Protein AF-A0A925CK38-F1 (afdb_monomer)

Radius of gyration: 19.85 Å; Cα contacts (8 Å, |Δi|>4): 96; chains: 1; bounding box: 45×38×55 Å

Mean predicted aligned error: 10.53 Å

Solvent-accessible surface area (backbone atoms only — not comparable to full-atom values): 8755 Å² total; per-residue (Å²): 88,63,67,59,29,54,59,59,52,39,40,37,48,88,85,34,42,56,60,88,77,56,56,82,92,72,50,69,60,69,65,39,43,51,51,46,53,48,38,52,50,26,49,53,51,43,54,52,49,51,54,50,50,52,51,53,48,52,60,54,57,74,69,54,94,62,65,67,66,61,58,50,51,52,51,51,51,57,49,47,73,58,49,52,60,56,50,53,54,49,53,52,54,48,63,70,45,38,75,67,56,52,73,52,75,80,81,82,52,50,2,55,67,41,53,58,54,61,56,51,86,75,53,76,67,47,52,52,34,40,74,71,62,76,34,87,60,79,35,76,57,98,64,80,85,68,84,72,134

Structure (mmCIF, N/CA/C/O backbone):
data_AF-A0A925CK38-F1
#
_entry.id   AF-A0A925CK38-F1
#
loop_
_atom_site.group_PDB
_atom_site.id
_atom_site.type_symbol
_atom_site.label_atom_id
_atom_site.label_alt_id
_atom_site.label_comp_id
_atom_site.label_asym_id
_atom_site.label_entity_id
_atom_site.label_seq_id
_atom_site.pdbx_PDB_ins_code
_atom_site.Cartn_x
_atom_site.Cartn_y
_atom_site.Cartn_z
_atom_site.occupancy
_atom_site.B_iso_or_equiv
_atom_site.auth_seq_id
_atom_site.auth_comp_id
_atom_site.auth_asym_id
_atom_site.auth_atom_id
_atom_site.pdbx_PDB_model_num
ATOM 1 N N . MET A 1 1 ? 5.063 8.105 4.135 1.00 59.31 1 MET A N 1
ATOM 2 C CA . MET A 1 1 ? 5.952 6.929 4.282 1.00 59.31 1 MET A CA 1
ATOM 3 C C . MET A 1 1 ? 5.512 5.794 3.369 1.00 59.31 1 MET A C 1
ATOM 5 O O . MET A 1 1 ? 6.254 5.503 2.446 1.00 59.31 1 MET A O 1
ATOM 9 N N . VAL A 1 2 ? 4.288 5.263 3.516 1.00 64.50 2 VAL A N 1
ATOM 10 C CA . VAL A 1 2 ? 3.703 4.264 2.588 1.00 64.50 2 VAL A CA 1
ATOM 11 C C . VAL A 1 2 ? 3.733 4.740 1.134 1.00 64.50 2 VAL A C 1
ATOM 13 O O . VAL A 1 2 ? 4.264 4.050 0.278 1.00 64.50 2 VAL A O 1
ATOM 16 N N . ALA A 1 3 ? 3.249 5.960 0.871 1.00 66.81 3 ALA A N 1
ATOM 17 C CA . ALA A 1 3 ? 3.240 6.524 -0.478 1.00 66.81 3 ALA A CA 1
ATOM 18 C C . ALA A 1 3 ? 4.644 6.617 -1.102 1.00 66.81 3 ALA A C 1
ATOM 20 O O . ALA A 1 3 ? 4.769 6.387 -2.291 1.00 66.81 3 ALA A O 1
ATOM 21 N N . GLY A 1 4 ? 5.684 6.885 -0.299 1.00 67.44 4 GLY A N 1
ATOM 22 C CA . GLY A 1 4 ? 7.072 6.948 -0.770 1.00 67.44 4 GLY A CA 1
ATOM 23 C C . GLY A 1 4 ? 7.647 5.569 -1.100 1.00 67.44 4 GLY A C 1
ATOM 24 O O . GLY A 1 4 ? 8.241 5.386 -2.154 1.00 67.44 4 GLY A O 1
ATOM 25 N N . GLY A 1 5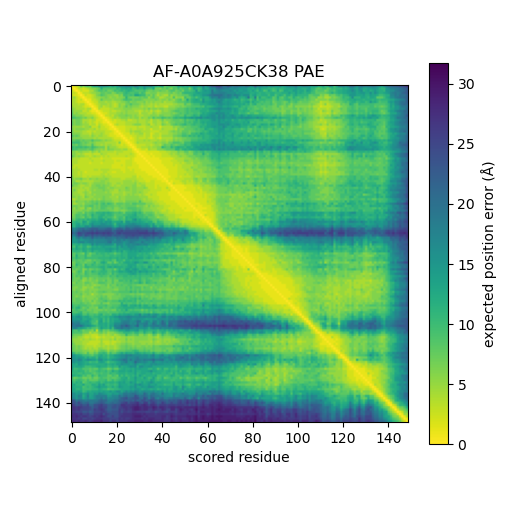 ? 7.421 4.573 -0.236 1.00 70.31 5 GLY A N 1
ATOM 26 C CA . GLY A 1 5 ? 7.833 3.1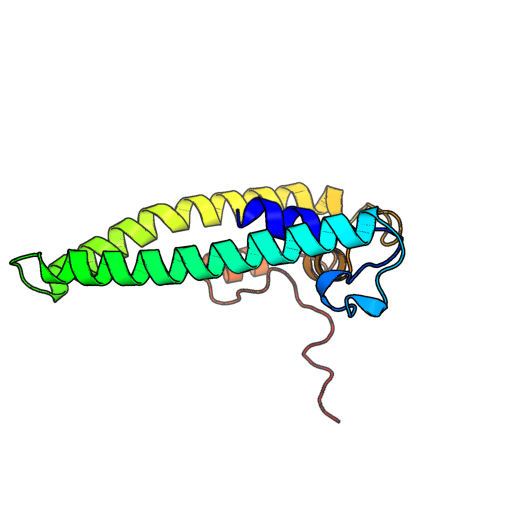92 -0.512 1.00 70.31 5 GLY A CA 1
ATOM 27 C C . GLY A 1 5 ? 7.126 2.614 -1.742 1.00 70.31 5 GLY A C 1
ATOM 28 O O . GLY A 1 5 ? 7.769 2.050 -2.619 1.00 70.31 5 GLY A O 1
ATOM 29 N N . HIS A 1 6 ? 5.812 2.821 -1.854 1.00 73.25 6 HIS A N 1
ATOM 30 C CA . HIS A 1 6 ? 5.040 2.352 -3.004 1.00 73.25 6 HIS A CA 1
ATOM 31 C C . HIS A 1 6 ? 5.334 3.132 -4.289 1.00 73.25 6 HIS A C 1
ATOM 33 O O . HIS A 1 6 ? 5.386 2.511 -5.344 1.00 73.25 6 HIS A O 1
ATOM 39 N N . SER A 1 7 ? 5.587 4.446 -4.234 1.00 73.25 7 SER A N 1
ATOM 40 C CA . SER A 1 7 ? 5.930 5.220 -5.438 1.00 73.25 7 SER A CA 1
ATOM 41 C C . SER A 1 7 ? 7.234 4.752 -6.079 1.00 73.25 7 SER A C 1
ATOM 43 O O . SER A 1 7 ? 7.368 4.803 -7.294 1.00 73.25 7 SER A O 1
ATOM 45 N N . LEU A 1 8 ? 8.183 4.263 -5.279 1.00 76.31 8 LEU A N 1
ATOM 46 C CA . LEU A 1 8 ? 9.458 3.741 -5.779 1.00 76.31 8 LEU A CA 1
ATOM 47 C C . LEU A 1 8 ? 9.321 2.338 -6.368 1.00 76.31 8 LEU A C 1
ATOM 49 O O . LEU A 1 8 ? 10.108 1.966 -7.228 1.00 76.31 8 LEU A O 1
ATOM 53 N N . MET A 1 9 ? 8.304 1.578 -5.952 1.00 77.62 9 MET A N 1
ATOM 54 C CA . MET A 1 9 ? 7.981 0.281 -6.550 1.00 77.62 9 MET A CA 1
ATOM 55 C C . MET A 1 9 ? 7.267 0.403 -7.898 1.00 77.62 9 MET A C 1
ATOM 57 O O . MET A 1 9 ? 7.093 -0.610 -8.561 1.00 77.62 9 MET A O 1
ATOM 61 N N . VAL A 1 10 ? 6.839 1.597 -8.323 1.00 77.75 10 VAL A N 1
ATOM 62 C CA . VAL A 1 10 ? 6.183 1.796 -9.630 1.00 77.75 10 VAL A CA 1
ATOM 63 C C . VAL A 1 10 ? 7.184 1.706 -10.782 1.00 77.75 10 VAL A C 1
ATOM 65 O O . VAL A 1 10 ? 6.827 1.237 -11.862 1.00 77.75 10 VAL A O 1
ATOM 68 N N . PHE A 1 11 ? 8.431 2.119 -10.552 1.00 79.62 11 PHE A N 1
ATOM 69 C CA . PHE A 1 11 ? 9.437 2.265 -11.599 1.00 79.62 11 PHE A CA 1
ATOM 70 C C . PHE A 1 11 ? 10.454 1.126 -11.587 1.00 79.62 11 PHE A C 1
ATOM 72 O O . PHE A 1 11 ? 10.853 0.644 -10.527 1.00 79.62 11 PHE A O 1
ATOM 79 N N . ALA A 1 12 ? 10.898 0.718 -12.775 1.00 80.50 12 ALA A N 1
ATOM 80 C CA . ALA A 1 12 ? 12.112 -0.078 -12.909 1.00 80.50 12 ALA A CA 1
ATOM 81 C C . ALA A 1 12 ? 13.336 0.842 -12.752 1.00 80.50 12 ALA A C 1
ATOM 83 O O . ALA A 1 12 ? 13.381 1.914 -13.353 1.00 80.50 12 ALA A O 1
ATOM 84 N N . VAL A 1 13 ? 14.324 0.427 -11.955 1.00 80.94 13 VAL A N 1
ATOM 85 C CA . VAL A 1 13 ? 15.577 1.177 -11.731 1.00 80.94 13 VAL A CA 1
ATOM 86 C C . VAL A 1 13 ? 16.742 0.327 -12.216 1.00 80.94 13 VAL A C 1
ATOM 88 O O . VAL A 1 13 ? 16.788 -0.862 -11.909 1.00 80.94 13 VAL A O 1
ATOM 91 N N . ASP A 1 14 ? 17.646 0.912 -13.006 1.00 80.88 14 ASP A N 1
ATOM 92 C CA . ASP A 1 14 ? 18.783 0.213 -13.631 1.00 80.88 14 ASP A CA 1
ATOM 93 C C . ASP A 1 14 ? 18.377 -1.050 -14.420 1.00 80.88 14 ASP A C 1
ATOM 95 O O . ASP A 1 14 ? 19.081 -2.057 -14.445 1.00 80.88 14 ASP A O 1
ATOM 99 N N . GLY A 1 15 ? 17.196 -1.025 -15.050 1.00 74.62 15 GLY A N 1
ATOM 100 C CA . GLY A 1 15 ? 16.657 -2.165 -15.798 1.00 74.62 15 GLY A CA 1
ATOM 101 C C . GLY A 1 15 ? 16.175 -3.334 -14.929 1.00 74.62 15 GLY A C 1
ATOM 102 O O . GLY A 1 15 ? 15.794 -4.365 -15.478 1.00 74.62 15 GLY A O 1
ATOM 103 N N . LEU A 1 16 ? 16.150 -3.187 -13.598 1.00 78.75 16 LEU A N 1
ATOM 104 C CA . LEU A 1 16 ? 15.616 -4.179 -12.664 1.00 78.75 16 LEU A CA 1
ATOM 105 C C . LEU A 1 16 ? 14.148 -3.863 -12.319 1.00 78.75 16 LEU A C 1
ATOM 107 O O . LEU A 1 16 ? 13.883 -2.977 -11.500 1.00 78.75 16 LEU A O 1
ATOM 111 N N . PRO A 1 17 ? 13.169 -4.595 -12.885 1.00 77.88 17 PRO A N 1
ATOM 112 C CA . PRO A 1 17 ? 11.748 -4.371 -12.615 1.00 77.88 17 PRO A CA 1
ATOM 113 C C . PRO A 1 17 ? 11.300 -4.874 -11.233 1.00 77.88 17 PRO A C 1
ATOM 115 O O . PRO A 1 17 ? 10.193 -4.548 -10.811 1.00 77.88 17 PRO A O 1
ATOM 118 N N . THR A 1 18 ? 12.138 -5.649 -10.534 1.00 82.50 18 THR A N 1
ATOM 119 C CA . THR A 1 18 ? 11.866 -6.250 -9.215 1.00 82.50 18 THR A CA 1
ATOM 120 C C . THR A 1 18 ? 12.986 -5.980 -8.214 1.00 82.50 18 THR A C 1
ATOM 122 O O . THR A 1 18 ? 13.429 -6.880 -7.496 1.00 82.50 18 THR A O 1
ATOM 125 N N . LEU A 1 19 ? 13.468 -4.736 -8.149 1.00 83.62 19 LEU A N 1
ATOM 126 C CA . LEU A 1 19 ? 14.579 -4.333 -7.274 1.00 83.62 19 LEU A CA 1
ATOM 127 C C . LEU A 1 19 ? 14.399 -4.765 -5.801 1.00 83.62 19 LEU A C 1
ATOM 129 O O . LEU A 1 19 ? 15.375 -5.039 -5.102 1.00 83.62 19 LEU A O 1
ATOM 133 N N . TRP A 1 20 ? 13.154 -4.864 -5.330 1.00 82.81 20 TRP A N 1
ATOM 134 C CA . TRP A 1 20 ? 12.814 -5.308 -3.975 1.00 82.81 20 TRP A CA 1
ATOM 135 C C . TRP A 1 20 ? 13.153 -6.781 -3.682 1.00 82.81 20 TRP A C 1
ATOM 137 O O . TRP A 1 20 ? 13.371 -7.110 -2.518 1.00 82.81 20 TRP A O 1
ATOM 147 N N . ASN A 1 21 ? 13.233 -7.649 -4.698 1.00 84.56 21 ASN A N 1
ATOM 148 C CA . ASN A 1 21 ? 13.527 -9.082 -4.542 1.00 84.56 21 ASN A CA 1
ATOM 149 C C . ASN A 1 21 ? 14.998 -9.446 -4.797 1.00 84.56 21 ASN A C 1
ATOM 151 O O . ASN A 1 21 ? 15.417 -10.555 -4.475 1.00 84.56 21 ASN A O 1
ATOM 155 N N . VAL A 1 22 ? 15.792 -8.538 -5.365 1.00 84.75 22 VAL A N 1
ATOM 156 C CA . VAL A 1 22 ? 17.212 -8.792 -5.656 1.00 84.75 22 VAL A CA 1
ATOM 157 C C . VAL A 1 22 ? 18.006 -8.779 -4.340 1.00 84.75 22 VAL A C 1
ATOM 159 O O . VAL A 1 22 ? 17.741 -7.913 -3.508 1.00 84.75 22 VAL A O 1
ATOM 162 N N . PRO A 1 23 ? 18.978 -9.674 -4.083 1.00 85.94 23 PRO A N 1
ATOM 163 C CA . PRO A 1 23 ? 19.879 -9.599 -2.920 1.00 85.94 23 PRO A CA 1
ATOM 164 C C . PRO A 1 23 ? 20.765 -8.345 -2.938 1.00 85.94 23 PRO A C 1
ATOM 166 O O . PRO A 1 23 ? 21.083 -7.835 -3.999 1.00 85.94 23 PRO A O 1
ATOM 169 N N . PHE A 1 24 ? 21.188 -7.799 -1.785 1.00 85.50 24 PHE A N 1
ATOM 170 C CA . PHE A 1 24 ? 22.013 -6.564 -1.761 1.00 85.50 24 PHE A CA 1
ATOM 171 C C . PHE A 1 24 ? 23.352 -6.703 -2.492 1.00 85.50 24 PHE A C 1
ATOM 173 O O . PHE A 1 24 ? 23.836 -5.722 -3.041 1.00 85.50 24 PHE A O 1
ATOM 180 N N . ALA A 1 25 ? 23.911 -7.912 -2.523 1.00 84.69 25 ALA A N 1
ATOM 181 C CA . ALA A 1 25 ? 25.160 -8.205 -3.216 1.00 84.69 25 ALA A CA 1
ATOM 182 C C . ALA A 1 25 ? 25.042 -8.137 -4.750 1.00 84.69 25 ALA A C 1
ATOM 184 O O . ALA A 1 25 ? 26.049 -7.961 -5.425 1.00 84.69 25 ALA A O 1
ATOM 185 N N . GLU A 1 26 ? 23.830 -8.267 -5.291 1.00 83.94 26 GLU A N 1
ATOM 186 C CA . GLU A 1 26 ? 23.562 -8.356 -6.732 1.00 83.94 26 GLU A CA 1
ATOM 187 C C . GLU A 1 26 ? 22.968 -7.060 -7.300 1.00 83.94 26 GLU A C 1
ATOM 189 O O . GLU A 1 26 ? 22.570 -7.015 -8.459 1.00 83.94 26 GLU A O 1
ATOM 194 N N . VAL A 1 27 ? 22.887 -5.998 -6.490 1.00 84.88 27 VAL A N 1
ATOM 195 C CA . VAL A 1 27 ? 22.332 -4.704 -6.899 1.00 84.88 27 VAL A CA 1
ATOM 196 C C . VAL A 1 27 ? 23.378 -3.931 -7.716 1.00 84.88 27 VAL A C 1
ATOM 198 O O . VAL A 1 27 ? 24.422 -3.567 -7.166 1.00 84.88 27 VAL A O 1
ATOM 201 N N . PRO A 1 28 ? 23.136 -3.673 -9.013 1.00 83.12 28 PRO A N 1
ATOM 202 C CA . PRO A 1 28 ? 24.100 -3.017 -9.878 1.00 83.12 28 PRO A CA 1
ATOM 203 C C . PRO A 1 28 ? 23.982 -1.496 -9.764 1.00 83.12 28 PRO A C 1
ATOM 205 O O . PRO A 1 28 ? 22.975 -0.915 -10.147 1.00 83.12 28 PRO A O 1
ATOM 208 N N . GLY A 1 29 ? 25.042 -0.835 -9.303 1.00 87.25 29 GLY A N 1
ATOM 209 C CA . GLY A 1 29 ? 25.123 0.626 -9.301 1.00 87.25 29 GLY A CA 1
ATOM 210 C C . GLY A 1 29 ? 24.641 1.295 -8.011 1.00 87.25 29 GLY A C 1
ATOM 211 O O . GLY A 1 29 ? 24.091 0.679 -7.100 1.00 87.25 29 GLY A O 1
ATOM 212 N N . ILE A 1 30 ? 24.921 2.596 -7.911 1.00 85.50 30 ILE A N 1
ATOM 213 C CA . ILE A 1 30 ? 24.620 3.391 -6.715 1.00 85.50 30 ILE A CA 1
ATOM 214 C C . ILE A 1 30 ? 23.149 3.826 -6.661 1.00 85.50 30 ILE A C 1
ATOM 216 O O . ILE A 1 30 ? 22.602 3.976 -5.570 1.00 85.50 30 ILE A O 1
ATOM 220 N N . GLU A 1 31 ? 22.498 3.992 -7.815 1.00 86.50 31 GLU A N 1
ATOM 221 C CA . GLU A 1 31 ? 21.104 4.441 -7.915 1.00 86.50 31 GLU A CA 1
ATOM 222 C C . GLU A 1 31 ? 20.128 3.357 -7.449 1.00 86.50 31 GLU A C 1
ATOM 224 O O . GLU A 1 31 ? 19.288 3.605 -6.575 1.00 86.50 31 GLU A O 1
ATOM 229 N N . SER A 1 32 ? 20.279 2.129 -7.948 1.00 84.62 32 SER A N 1
ATOM 230 C CA . SER A 1 32 ? 19.539 0.963 -7.461 1.00 84.62 32 SER A CA 1
ATOM 231 C C . SER A 1 32 ? 19.838 0.648 -5.988 1.00 84.62 32 SER A C 1
ATOM 233 O O . SER A 1 32 ? 18.914 0.325 -5.236 1.00 84.62 32 SER A O 1
ATOM 235 N N . LEU A 1 33 ? 21.081 0.818 -5.517 1.00 88.81 33 LEU A N 1
ATOM 236 C CA . LEU A 1 33 ? 21.422 0.641 -4.100 1.00 88.81 33 LEU A CA 1
ATOM 237 C C . LEU A 1 33 ? 20.727 1.682 -3.215 1.00 88.81 33 LEU A C 1
ATOM 239 O O . LEU A 1 33 ? 20.120 1.322 -2.202 1.00 88.81 33 LEU A O 1
ATOM 243 N N . ALA A 1 34 ? 20.779 2.957 -3.606 1.00 88.38 34 ALA A N 1
ATOM 244 C CA . ALA A 1 34 ? 20.109 4.040 -2.896 1.00 88.38 34 ALA A CA 1
ATOM 245 C C . ALA A 1 34 ? 18.592 3.822 -2.877 1.00 88.38 34 ALA A C 1
ATOM 247 O O . ALA A 1 34 ? 17.977 3.878 -1.811 1.00 88.38 34 ALA A O 1
ATOM 248 N N . THR A 1 35 ? 17.999 3.483 -4.025 1.00 85.81 35 THR A N 1
ATOM 249 C CA . THR A 1 35 ? 16.565 3.181 -4.141 1.00 85.81 35 THR A CA 1
ATOM 250 C C . THR A 1 35 ? 16.175 2.012 -3.244 1.00 85.81 35 THR A C 1
ATOM 252 O O . THR A 1 35 ? 15.177 2.086 -2.529 1.00 85.81 35 THR A O 1
ATOM 255 N N . LYS A 1 36 ? 16.982 0.949 -3.205 1.00 87.12 36 LYS A N 1
ATOM 256 C CA . LYS A 1 36 ? 16.724 -0.214 -2.356 1.00 87.12 36 LYS A CA 1
ATOM 257 C C . LYS A 1 36 ? 16.837 0.098 -0.867 1.00 87.12 36 LYS A C 1
ATOM 259 O O . LYS A 1 36 ? 15.985 -0.331 -0.089 1.00 87.12 36 LYS A O 1
ATOM 264 N N . ALA A 1 37 ? 17.851 0.857 -0.460 1.00 87.56 37 ALA A N 1
ATOM 265 C CA . ALA A 1 37 ? 17.982 1.310 0.922 1.00 87.56 37 ALA A CA 1
ATOM 266 C C . ALA A 1 37 ? 16.759 2.143 1.341 1.00 87.56 37 ALA A C 1
ATOM 268 O O . ALA A 1 37 ? 16.202 1.940 2.423 1.00 87.56 37 ALA A O 1
ATOM 269 N N . LEU A 1 38 ? 16.289 3.016 0.448 1.00 86.88 38 LEU A N 1
ATOM 270 C CA . LEU A 1 38 ? 15.097 3.831 0.652 1.00 86.88 38 LEU A CA 1
ATOM 271 C C . LEU A 1 38 ? 13.833 2.956 0.746 1.00 86.88 38 LEU A C 1
ATOM 273 O O . LEU A 1 38 ? 13.046 3.119 1.678 1.00 86.88 38 LEU A O 1
ATOM 277 N N . LEU A 1 39 ? 13.671 1.970 -0.143 1.00 85.75 39 LEU A N 1
ATOM 278 C CA . LEU A 1 39 ? 12.573 0.995 -0.106 1.00 85.75 39 LEU A CA 1
ATOM 279 C C . LEU A 1 39 ? 12.521 0.245 1.231 1.00 85.75 39 LEU A C 1
ATOM 281 O O . LEU A 1 39 ? 11.448 0.147 1.830 1.00 85.75 39 LEU A O 1
ATOM 285 N N . VAL A 1 40 ? 13.656 -0.253 1.727 1.00 86.69 40 VAL A N 1
ATOM 286 C CA . VAL A 1 40 ? 13.719 -0.958 3.019 1.00 86.69 40 VAL A CA 1
ATOM 287 C C . VAL A 1 40 ? 13.373 -0.019 4.173 1.00 86.69 40 VAL A C 1
ATOM 289 O O . VAL A 1 40 ? 12.557 -0.375 5.026 1.00 86.69 40 VAL A O 1
ATOM 292 N N . LEU A 1 41 ? 13.930 1.194 4.181 1.00 87.44 41 LEU A N 1
ATOM 293 C CA . LEU A 1 41 ? 13.676 2.185 5.226 1.00 87.44 41 LEU A CA 1
ATOM 294 C C . LEU A 1 41 ? 12.191 2.556 5.306 1.00 87.44 41 LEU A C 1
ATOM 296 O O . LEU A 1 41 ? 11.594 2.520 6.384 1.00 87.44 41 LEU A O 1
ATOM 300 N N . PHE A 1 42 ? 11.577 2.897 4.171 1.00 84.56 42 PHE A N 1
ATOM 301 C CA . PHE A 1 42 ? 10.184 3.332 4.142 1.00 84.56 42 PHE A CA 1
ATOM 302 C C . PHE A 1 42 ? 9.207 2.197 4.455 1.00 84.56 42 PHE A C 1
ATOM 304 O O . PHE A 1 42 ? 8.234 2.444 5.168 1.00 84.56 42 PHE A O 1
ATOM 311 N N . ASN A 1 43 ? 9.468 0.968 3.998 1.00 83.75 43 ASN A N 1
ATOM 312 C CA . ASN A 1 43 ? 8.630 -0.183 4.347 1.00 83.75 43 ASN A CA 1
ATOM 313 C C . ASN A 1 43 ? 8.775 -0.571 5.827 1.00 83.75 43 ASN A C 1
ATOM 315 O O . ASN A 1 43 ? 7.772 -0.728 6.524 1.00 83.75 43 ASN A O 1
ATOM 319 N N . GLY A 1 44 ? 10.004 -0.649 6.345 1.00 82.94 44 GLY A N 1
ATOM 320 C CA . GLY A 1 44 ? 10.253 -0.984 7.751 1.00 82.94 44 GLY A CA 1
ATOM 321 C C . GLY A 1 44 ? 9.655 0.040 8.719 1.00 82.94 44 GLY A C 1
ATOM 322 O O . GLY A 1 44 ? 9.033 -0.325 9.719 1.00 82.94 44 GLY A O 1
ATOM 323 N N . ALA A 1 45 ? 9.762 1.328 8.389 1.00 84.12 45 ALA A N 1
ATOM 324 C CA . ALA A 1 45 ? 9.189 2.391 9.207 1.00 84.12 45 ALA A CA 1
ATOM 325 C C . ALA A 1 45 ? 7.652 2.364 9.242 1.00 84.12 45 ALA A C 1
ATOM 327 O O . ALA A 1 45 ? 7.056 2.684 10.270 1.00 84.12 45 ALA A O 1
ATOM 328 N N . VAL A 1 46 ? 6.997 1.957 8.149 1.00 83.56 46 VAL A N 1
ATOM 329 C CA . VAL A 1 46 ? 5.537 1.776 8.109 1.00 83.56 46 VAL A CA 1
ATOM 330 C C . VAL A 1 46 ? 5.106 0.655 9.047 1.00 83.56 46 VAL A C 1
ATOM 332 O O . VAL A 1 46 ? 4.180 0.854 9.834 1.00 83.56 46 VAL A O 1
ATOM 335 N N . THR A 1 47 ? 5.788 -0.490 9.008 1.00 84.25 47 THR A N 1
ATOM 336 C CA . THR A 1 47 ? 5.506 -1.612 9.914 1.00 84.25 47 THR A CA 1
ATOM 337 C C . THR A 1 47 ? 5.660 -1.186 11.371 1.00 84.25 47 THR A C 1
ATOM 339 O O . THR A 1 47 ? 4.764 -1.421 12.181 1.00 84.25 47 THR A O 1
ATOM 342 N N . LEU A 1 48 ? 6.745 -0.477 11.698 1.00 86.50 48 LEU A N 1
ATOM 343 C CA . LEU A 1 48 ? 6.973 0.034 13.049 1.00 86.50 48 LEU A CA 1
ATOM 344 C C . LEU A 1 48 ? 5.878 1.021 13.484 1.00 86.50 48 LEU A C 1
ATOM 346 O O . LEU A 1 48 ? 5.356 0.918 14.594 1.00 86.50 48 LEU A O 1
ATOM 350 N N . PHE A 1 49 ? 5.484 1.942 12.599 1.00 86.56 49 PHE A N 1
ATOM 351 C CA . PHE A 1 49 ? 4.393 2.880 12.859 1.00 86.56 49 PHE A CA 1
ATOM 352 C C . PHE A 1 49 ? 3.068 2.155 13.127 1.00 86.56 49 PHE A C 1
ATOM 354 O O . PHE A 1 49 ? 2.365 2.514 14.070 1.00 86.56 49 PHE A O 1
ATOM 361 N N . PHE A 1 50 ? 2.734 1.122 12.348 1.00 84.69 50 PHE A N 1
ATOM 362 C CA . PHE A 1 50 ? 1.522 0.327 12.564 1.00 84.69 50 PHE A CA 1
ATOM 363 C C . PHE A 1 50 ? 1.532 -0.396 13.913 1.00 84.69 50 PHE A C 1
ATOM 365 O O . PHE A 1 50 ? 0.529 -0.348 14.628 1.00 84.69 50 PHE A O 1
ATOM 372 N N . VAL A 1 51 ? 2.657 -1.012 14.287 1.00 89.88 51 VAL A N 1
ATOM 373 C CA . VAL A 1 51 ? 2.808 -1.707 15.577 1.00 89.88 51 VAL A CA 1
ATOM 374 C C . VAL A 1 51 ? 2.628 -0.731 16.741 1.00 89.88 51 VAL A C 1
ATOM 376 O O . VAL A 1 51 ? 1.818 -0.978 17.637 1.00 89.88 51 VAL A O 1
ATOM 379 N N . ILE A 1 52 ? 3.315 0.413 16.704 1.00 89.81 52 ILE A N 1
ATOM 380 C CA . ILE A 1 52 ? 3.220 1.427 17.763 1.00 89.81 52 ILE A CA 1
ATOM 381 C C . ILE A 1 52 ? 1.819 2.052 17.795 1.00 89.81 52 ILE A C 1
ATOM 383 O O . ILE A 1 52 ? 1.253 2.235 18.872 1.00 89.81 52 ILE A O 1
ATOM 387 N N . SER A 1 53 ? 1.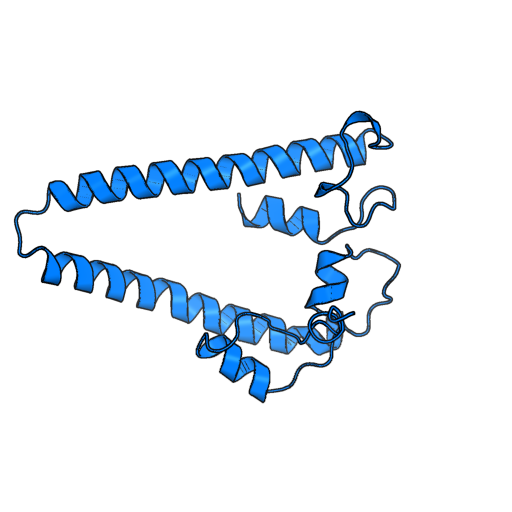220 2.341 16.637 1.00 86.81 53 SER A N 1
ATOM 388 C CA . SER A 1 53 ? -0.138 2.891 16.551 1.00 86.81 53 SER A CA 1
ATOM 389 C C . SER A 1 53 ? -1.174 1.940 17.155 1.00 86.81 53 SER A C 1
ATOM 391 O O . SER A 1 53 ? -2.044 2.397 17.898 1.00 86.81 53 SER A O 1
ATOM 393 N N . GLY A 1 54 ? -1.064 0.634 16.894 1.00 83.81 54 GLY A N 1
ATOM 394 C CA . GLY A 1 54 ? -1.926 -0.382 17.499 1.00 83.81 54 GLY A CA 1
ATOM 395 C C . GLY A 1 54 ? -1.749 -0.472 19.015 1.00 83.81 54 GLY A C 1
ATOM 396 O O . GLY A 1 54 ? -2.736 -0.500 19.749 1.00 83.81 54 GLY A O 1
ATOM 397 N N . PHE A 1 55 ? -0.504 -0.431 19.491 1.00 86.88 55 PHE A N 1
ATOM 398 C CA . PHE A 1 55 ? -0.190 -0.455 20.920 1.00 86.88 55 PHE A CA 1
ATOM 399 C C . PHE A 1 55 ? -0.756 0.763 21.667 1.00 86.88 55 PHE A C 1
ATOM 401 O O . PHE A 1 55 ? -1.448 0.615 22.675 1.00 86.88 55 PHE A O 1
ATOM 408 N N . VAL A 1 56 ? -0.531 1.970 21.140 1.00 87.31 56 VAL A N 1
ATOM 409 C CA . VAL A 1 56 ? -1.054 3.218 21.722 1.00 87.31 56 VAL A CA 1
ATOM 410 C C . VAL A 1 56 ? -2.582 3.249 21.684 1.00 87.31 56 VAL A C 1
ATOM 412 O O . VAL A 1 56 ? -3.210 3.712 22.637 1.00 87.31 56 VAL A O 1
ATOM 415 N N . LEU A 1 57 ? -3.198 2.724 20.622 1.00 83.44 57 LEU A N 1
ATOM 416 C CA . LEU A 1 57 ? -4.651 2.597 20.537 1.00 83.44 57 LEU A CA 1
ATOM 417 C C . LEU A 1 57 ? -5.203 1.641 21.605 1.00 83.44 57 LEU A C 1
ATOM 419 O O . LEU A 1 57 ? -6.195 1.975 22.250 1.00 83.44 57 LEU A O 1
ATOM 423 N N . GLY A 1 58 ? -4.551 0.495 21.826 1.00 80.00 58 GLY A N 1
ATOM 424 C CA . GLY A 1 58 ? -4.914 -0.446 22.890 1.00 80.00 58 GLY A CA 1
ATOM 425 C C . GLY A 1 58 ? -4.869 0.209 24.273 1.00 80.00 58 GLY A C 1
ATOM 426 O O . GLY A 1 58 ? -5.852 0.175 25.009 1.00 80.00 58 GLY A O 1
ATOM 427 N N . LEU A 1 59 ? -3.778 0.921 24.570 1.00 82.00 59 LEU A N 1
ATOM 428 C CA . LEU A 1 59 ? -3.627 1.721 25.793 1.00 82.00 59 LEU A CA 1
ATOM 429 C C . LEU A 1 59 ? -4.669 2.843 25.924 1.00 82.00 59 LEU A C 1
ATOM 431 O O . LEU A 1 59 ? -5.054 3.200 27.037 1.00 82.00 59 LEU A O 1
ATOM 435 N N . SER A 1 60 ? -5.103 3.438 24.811 1.00 81.00 60 SER A N 1
ATOM 436 C CA . SER A 1 60 ? -6.137 4.476 24.814 1.00 81.00 60 SER A CA 1
ATOM 437 C C . SER A 1 60 ? -7.523 3.905 25.099 1.00 81.00 60 SER A C 1
ATOM 439 O O . SER A 1 60 ? -8.318 4.589 25.740 1.00 81.00 60 SER A O 1
ATOM 441 N N . LEU A 1 61 ? -7.828 2.698 24.617 1.00 76.00 61 LEU A N 1
ATOM 442 C CA . LEU A 1 61 ? -9.109 2.030 24.856 1.00 76.00 61 LEU A CA 1
ATOM 443 C C . LEU A 1 61 ? -9.238 1.572 26.313 1.00 76.00 61 LEU A C 1
ATOM 445 O O . LEU A 1 61 ? -10.313 1.716 26.889 1.00 76.00 61 LEU A O 1
ATOM 449 N N . ASP A 1 62 ? -8.136 1.129 26.924 1.00 77.75 62 ASP A N 1
ATOM 450 C CA . ASP A 1 62 ? -8.081 0.701 28.331 1.00 77.75 62 ASP A CA 1
ATOM 451 C C . ASP A 1 62 ? -8.405 1.842 29.323 1.00 77.75 62 ASP A C 1
ATOM 453 O O . ASP A 1 62 ? -8.923 1.629 30.416 1.00 77.75 62 ASP A O 1
ATOM 457 N N . ARG A 1 63 ? -8.180 3.101 28.919 1.00 74.12 63 ARG A N 1
ATOM 458 C CA . ARG A 1 63 ? -8.495 4.290 29.736 1.00 74.12 63 ARG A CA 1
ATOM 459 C C . ARG A 1 63 ? -9.953 4.744 29.644 1.00 74.12 63 ARG A C 1
ATOM 461 O O . ARG A 1 63 ? -10.354 5.625 30.410 1.00 74.12 63 ARG A O 1
ATOM 468 N N . VAL A 1 64 ? -10.752 4.205 28.720 1.00 75.56 64 VAL A N 1
ATOM 469 C CA . VAL A 1 64 ? -12.143 4.641 28.534 1.00 75.56 64 VAL A CA 1
ATOM 470 C C . VAL A 1 64 ? -13.048 3.924 29.532 1.00 75.56 64 VAL A C 1
ATOM 472 O O . VAL A 1 64 ? -13.377 2.752 29.380 1.00 75.56 64 VAL A O 1
ATOM 475 N N . LYS A 1 65 ? -13.516 4.661 30.543 1.00 60.91 65 LYS A N 1
ATOM 476 C CA . LYS A 1 65 ? -14.552 4.201 31.478 1.00 60.91 65 LYS A CA 1
ATOM 477 C C . LYS A 1 65 ? -15.925 4.253 30.793 1.00 60.91 65 LYS A C 1
ATOM 479 O O . LYS A 1 65 ? -16.626 5.257 30.874 1.00 60.91 65 LYS A O 1
ATOM 484 N N . GLY A 1 66 ? -16.290 3.193 30.075 1.00 64.94 66 GLY A N 1
ATOM 485 C CA . GLY A 1 66 ? -17.574 3.044 29.383 1.00 64.94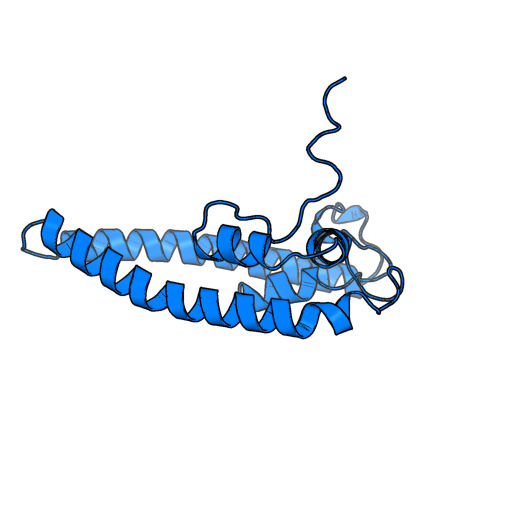 66 GLY A CA 1
ATOM 486 C C . GLY A 1 66 ? -17.764 1.620 28.853 1.00 64.94 66 GLY A C 1
ATOM 487 O O . GLY A 1 66 ? -16.828 0.826 28.862 1.00 64.94 66 GLY A O 1
ATOM 488 N N . GLY A 1 67 ? -18.972 1.271 28.399 1.00 72.06 67 GLY A N 1
ATOM 489 C CA . GLY A 1 67 ? -19.243 -0.062 27.849 1.00 72.06 67 GLY A CA 1
ATOM 490 C C . GLY A 1 67 ? -18.355 -0.365 26.634 1.00 72.06 67 GLY A C 1
ATOM 491 O O . GLY A 1 67 ? -18.470 0.309 25.610 1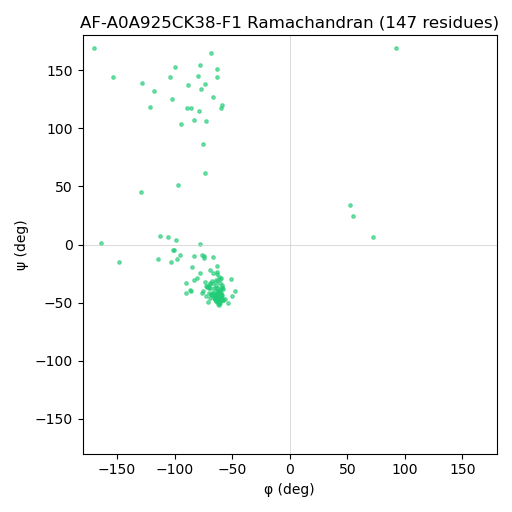.00 72.06 67 GLY A O 1
ATOM 492 N N . LEU A 1 68 ? -17.504 -1.394 26.743 1.00 69.88 68 LEU A N 1
ATOM 493 C CA . LEU A 1 68 ? -16.502 -1.797 25.739 1.00 69.88 68 LEU A CA 1
ATOM 494 C C . LEU A 1 68 ? -17.068 -1.878 24.311 1.00 69.88 68 LEU A C 1
ATOM 496 O O . LEU A 1 68 ? -16.436 -1.430 23.358 1.00 69.88 68 LEU A O 1
ATOM 500 N N . ILE A 1 69 ? -18.290 -2.394 24.177 1.00 76.12 69 ILE A N 1
ATOM 501 C CA . ILE A 1 69 ? -18.964 -2.611 22.891 1.00 76.12 69 ILE A CA 1
ATOM 502 C C . ILE A 1 69 ? -19.326 -1.283 22.207 1.00 76.12 69 ILE A C 1
ATOM 504 O O . ILE A 1 69 ? -19.107 -1.130 21.007 1.00 76.12 69 ILE A O 1
ATOM 508 N N . SER A 1 70 ? -19.830 -0.300 22.961 1.00 77.69 70 SER A N 1
ATOM 509 C CA . SER A 1 70 ? -20.251 0.999 22.414 1.00 77.69 70 SER A CA 1
ATOM 510 C C . SER A 1 70 ? -19.051 1.843 21.964 1.00 77.69 70 SER A C 1
ATOM 512 O O . SER A 1 70 ? -19.052 2.421 20.872 1.00 77.69 70 SER A O 1
ATOM 514 N N . THR A 1 71 ? -17.979 1.846 22.762 1.00 78.31 71 THR A N 1
ATOM 515 C CA . THR A 1 71 ? -16.723 2.535 22.431 1.00 78.31 71 THR A CA 1
ATOM 516 C C . THR A 1 71 ? -16.057 1.916 21.202 1.00 78.31 71 THR A C 1
ATOM 518 O O . THR A 1 71 ? -15.618 2.641 20.305 1.00 78.31 71 THR A O 1
ATOM 521 N N . TYR A 1 72 ? -16.035 0.581 21.117 1.00 80.19 72 TYR A N 1
ATOM 522 C CA . TYR A 1 72 ? -15.487 -0.140 19.970 1.00 80.19 72 TYR A CA 1
ATOM 523 C C . TYR A 1 72 ? -16.283 0.126 18.684 1.00 80.19 72 TYR A C 1
ATOM 525 O O . TYR A 1 72 ? -15.694 0.501 17.670 1.00 80.19 72 TYR A O 1
ATOM 533 N N . LEU A 1 73 ? -17.616 0.022 18.724 1.00 81.81 73 LEU A N 1
ATOM 534 C CA . LEU A 1 73 ? -18.476 0.309 17.569 1.00 81.81 73 LEU A CA 1
ATOM 535 C C . LEU A 1 73 ? -18.320 1.752 17.086 1.00 81.81 73 LEU A C 1
ATOM 537 O O . LEU A 1 73 ? -18.142 1.984 15.893 1.00 81.81 73 LEU A O 1
ATOM 541 N N . THR A 1 74 ? -18.304 2.722 18.002 1.00 82.69 74 THR A N 1
ATOM 542 C CA . THR A 1 74 ? -18.100 4.137 17.654 1.00 82.69 74 THR A CA 1
ATOM 543 C C . THR A 1 74 ? -16.747 4.359 16.976 1.00 82.69 74 THR A C 1
ATOM 545 O O . THR A 1 74 ? -16.651 5.113 16.002 1.00 82.69 74 THR A O 1
ATOM 548 N N . PHE A 1 75 ? -15.701 3.683 17.454 1.00 81.62 75 PHE A N 1
ATOM 549 C CA . PHE A 1 75 ? -14.376 3.726 16.843 1.00 81.62 75 PHE A CA 1
ATOM 550 C C . PHE A 1 75 ? -14.376 3.125 15.429 1.00 81.62 75 PHE A C 1
ATOM 552 O O . PHE A 1 75 ? -13.888 3.766 14.494 1.00 81.62 75 PHE A O 1
ATOM 559 N N . VAL A 1 76 ? -14.958 1.935 15.252 1.00 83.81 76 VAL A N 1
ATOM 560 C CA . VAL A 1 76 ? -15.027 1.250 13.951 1.00 83.81 76 VAL A CA 1
ATOM 561 C C . VAL A 1 76 ? -15.837 2.063 12.945 1.00 83.81 76 VAL A C 1
ATOM 563 O O . VAL A 1 76 ? -15.372 2.270 11.826 1.00 83.81 76 VAL A O 1
ATOM 566 N N . ILE A 1 77 ? -16.992 2.597 13.345 1.00 85.06 77 IL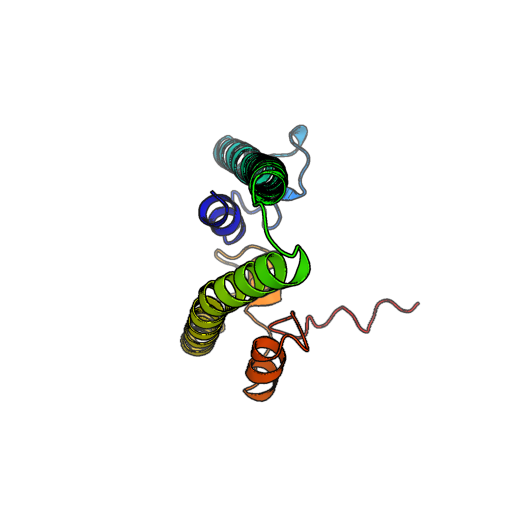E A N 1
ATOM 567 C CA . ILE A 1 77 ? -17.851 3.415 12.480 1.00 85.06 77 ILE A CA 1
ATOM 568 C C . ILE A 1 77 ? -17.101 4.672 12.027 1.00 85.06 77 ILE A C 1
ATOM 570 O O . ILE A 1 77 ? -17.001 4.930 10.828 1.00 85.06 77 ILE A O 1
ATOM 574 N N . ARG A 1 78 ? -16.487 5.425 12.950 1.00 84.56 78 ARG A N 1
ATOM 575 C CA . ARG A 1 78 ? -15.688 6.612 12.586 1.00 84.56 78 ARG A CA 1
ATOM 576 C C . ARG A 1 78 ? -14.532 6.267 11.648 1.00 84.56 78 ARG A C 1
ATOM 578 O O . ARG A 1 78 ? -14.210 7.050 10.756 1.00 84.56 78 ARG A O 1
ATOM 585 N N . ARG A 1 79 ? -13.911 5.099 11.833 1.00 84.81 79 ARG A N 1
ATOM 586 C CA . ARG A 1 79 ? -12.839 4.614 10.959 1.00 84.81 79 ARG A CA 1
ATOM 587 C C . ARG A 1 79 ? -13.364 4.264 9.567 1.00 84.81 79 ARG A C 1
ATOM 589 O O . ARG A 1 79 ? -12.744 4.669 8.587 1.00 84.81 79 ARG A O 1
ATOM 596 N N . ALA A 1 80 ? -14.506 3.589 9.476 1.00 84.69 80 ALA A N 1
ATOM 597 C CA . ALA A 1 80 ? -15.145 3.247 8.210 1.00 84.69 80 ALA A CA 1
ATOM 598 C C . ALA A 1 80 ? -15.519 4.511 7.424 1.00 84.69 80 ALA A C 1
ATOM 600 O O . ALA A 1 80 ? -15.055 4.684 6.301 1.00 84.69 80 ALA A O 1
ATOM 601 N N . PHE A 1 81 ? -16.225 5.458 8.049 1.00 87.81 81 PHE A N 1
ATOM 602 C CA . PHE A 1 81 ? -16.604 6.728 7.414 1.00 87.81 81 PHE A CA 1
ATOM 603 C C . PHE A 1 81 ? -15.414 7.608 7.012 1.00 87.81 81 PHE A C 1
ATOM 605 O O . PHE A 1 81 ? -15.567 8.490 6.175 1.00 87.81 81 PHE A O 1
ATOM 612 N N . ARG A 1 82 ? -14.222 7.376 7.569 1.00 80.62 82 ARG A N 1
ATOM 613 C CA . ARG A 1 82 ? -12.997 8.070 7.156 1.00 80.62 82 ARG A CA 1
ATOM 614 C C . ARG A 1 82 ? -12.286 7.383 5.985 1.00 80.62 82 ARG A C 1
ATOM 616 O O . ARG A 1 82 ? -11.740 8.074 5.132 1.00 80.62 82 ARG A O 1
ATOM 623 N N . VAL A 1 83 ? -12.248 6.050 5.955 1.00 82.31 83 VAL A N 1
ATOM 624 C CA . VAL A 1 83 ? -11.485 5.276 4.954 1.00 82.31 83 VAL A CA 1
ATOM 625 C C . VAL A 1 83 ? -12.290 5.043 3.675 1.00 82.31 83 VAL A C 1
ATOM 627 O O . VAL A 1 83 ? -11.740 5.166 2.584 1.00 82.31 83 VAL A O 1
ATOM 630 N N . TYR A 1 84 ? -13.589 4.757 3.788 1.00 83.62 84 TYR A N 1
ATOM 631 C CA . TYR A 1 84 ? -14.436 4.400 2.644 1.00 83.62 84 TYR A CA 1
ATOM 632 C C . TYR A 1 84 ? -14.566 5.518 1.594 1.00 83.62 84 TYR A C 1
ATOM 634 O O . TYR A 1 84 ? -14.427 5.227 0.408 1.00 83.62 84 TYR A O 1
ATOM 642 N N . PRO A 1 85 ? -14.741 6.804 1.969 1.00 87.12 85 PRO A N 1
ATOM 643 C CA . PRO A 1 85 ? -14.776 7.881 0.979 1.00 87.12 85 PRO A CA 1
ATOM 644 C C . PRO A 1 85 ? -13.457 8.014 0.211 1.00 87.12 85 PRO A C 1
ATOM 646 O O . PRO A 1 85 ? -13.464 8.187 -1.005 1.00 87.12 85 PRO A O 1
ATOM 649 N N . ALA A 1 86 ? -12.321 7.879 0.904 1.00 85.94 86 ALA A N 1
ATOM 650 C CA . ALA A 1 86 ? -11.005 7.918 0.272 1.00 85.94 86 ALA A CA 1
ATOM 651 C C . ALA A 1 86 ? -10.790 6.722 -0.670 1.00 85.94 86 ALA A C 1
ATOM 653 O O . ALA A 1 86 ? -10.211 6.892 -1.743 1.00 85.94 86 ALA A O 1
ATOM 654 N N . LEU A 1 87 ? -11.290 5.537 -0.304 1.00 83.94 87 LEU A N 1
ATOM 655 C CA . LEU A 1 87 ? -11.266 4.344 -1.151 1.00 83.94 87 LEU A CA 1
ATOM 656 C C . LEU A 1 87 ? -12.066 4.561 -2.441 1.00 83.94 87 LEU A C 1
ATOM 658 O O . LEU A 1 87 ? -11.526 4.357 -3.524 1.00 83.94 87 LEU A O 1
ATOM 662 N N . ILE A 1 88 ? -13.313 5.032 -2.337 1.00 85.12 88 ILE A N 1
ATOM 663 C CA . ILE A 1 88 ? -14.181 5.280 -3.499 1.00 85.12 88 ILE A CA 1
ATOM 664 C C . ILE A 1 88 ? -13.539 6.297 -4.446 1.00 85.12 88 ILE A C 1
ATOM 666 O O . ILE A 1 88 ? -13.449 6.046 -5.645 1.00 85.12 88 ILE A O 1
ATOM 670 N N . LEU A 1 89 ? -13.041 7.420 -3.918 1.00 87.69 89 LEU A N 1
ATOM 671 C CA . LEU A 1 89 ? -12.369 8.435 -4.735 1.00 87.69 89 LEU A CA 1
ATOM 672 C C . LEU A 1 89 ? -11.125 7.880 -5.434 1.00 87.69 89 LEU A C 1
ATOM 674 O O . LEU A 1 89 ? -10.892 8.190 -6.600 1.00 87.69 89 LEU A O 1
ATOM 678 N N . SER A 1 90 ? -10.354 7.038 -4.744 1.00 84.06 90 SER A N 1
ATOM 679 C CA . SER A 1 90 ? -9.155 6.411 -5.307 1.00 84.06 90 SER A CA 1
ATOM 680 C C . SER A 1 90 ? -9.509 5.425 -6.423 1.00 84.06 90 SER A C 1
ATOM 682 O O . SER A 1 90 ? -8.882 5.454 -7.478 1.00 84.06 90 SER A O 1
ATOM 684 N N . LEU A 1 91 ? -10.547 4.601 -6.234 1.00 82.12 91 LEU A N 1
ATOM 685 C CA . LEU A 1 91 ? -11.043 3.665 -7.249 1.00 82.12 91 LEU A CA 1
ATOM 686 C C . LEU A 1 91 ? -11.571 4.395 -8.489 1.00 82.12 91 LEU A C 1
ATOM 688 O O . LEU A 1 91 ? -11.248 4.005 -9.609 1.00 82.12 91 LEU A O 1
ATOM 692 N N . LEU A 1 92 ? -12.329 5.479 -8.302 1.00 84.31 92 LEU A N 1
ATOM 693 C CA . LEU A 1 92 ? -12.824 6.305 -9.406 1.00 84.31 92 LEU A CA 1
ATOM 694 C C . LEU A 1 92 ? -11.681 6.985 -10.166 1.00 84.31 92 LEU A C 1
ATOM 696 O O . LEU A 1 92 ? -11.671 6.964 -11.394 1.00 84.31 92 LEU A O 1
ATOM 700 N N . ALA A 1 93 ? -10.708 7.556 -9.452 1.00 85.50 93 ALA A N 1
ATOM 701 C CA . ALA A 1 93 ? -9.546 8.192 -10.064 1.00 85.50 93 ALA A CA 1
ATOM 702 C C . ALA A 1 93 ? -8.710 7.190 -10.872 1.00 85.50 93 ALA A C 1
ATOM 704 O O . ALA A 1 93 ? -8.366 7.467 -12.019 1.00 85.50 93 ALA A O 1
ATOM 705 N N . VAL A 1 94 ? -8.432 6.006 -10.314 1.00 80.06 94 VAL A N 1
ATOM 706 C CA . VAL A 1 94 ? -7.718 4.943 -11.035 1.00 80.06 94 VAL A CA 1
ATOM 707 C C . VAL A 1 94 ? -8.521 4.493 -12.254 1.00 80.06 94 VAL A C 1
ATOM 709 O O . VAL A 1 94 ? -7.975 4.485 -13.353 1.00 80.06 94 VAL A O 1
ATOM 712 N N . GLY A 1 95 ? -9.814 4.193 -12.101 1.00 78.44 95 GLY A N 1
ATOM 713 C CA . GLY A 1 95 ? -10.677 3.780 -13.212 1.00 78.44 95 GLY A CA 1
ATOM 714 C C . GLY A 1 95 ? -10.739 4.810 -14.347 1.00 78.44 95 GLY A C 1
ATOM 715 O O . GLY A 1 95 ? -10.693 4.435 -15.516 1.00 78.44 95 GLY A O 1
ATOM 716 N N . ALA A 1 96 ? -10.766 6.106 -14.021 1.00 82.38 96 ALA A N 1
ATOM 717 C CA . ALA A 1 96 ? -10.748 7.185 -15.010 1.00 82.38 96 ALA A CA 1
ATOM 718 C C . ALA A 1 96 ? -9.401 7.310 -15.747 1.00 82.38 96 ALA A C 1
ATOM 720 O O . ALA A 1 96 ? -9.377 7.662 -16.925 1.00 82.38 96 ALA A O 1
ATOM 721 N N . LEU A 1 97 ? -8.286 7.018 -15.070 1.00 80.94 97 LEU A N 1
ATOM 722 C CA . LEU A 1 97 ? -6.933 7.106 -15.630 1.00 80.94 97 LEU A CA 1
ATOM 723 C C . LEU A 1 97 ? -6.504 5.841 -16.392 1.00 80.94 97 LEU A C 1
ATOM 725 O O . LEU A 1 97 ? -5.595 5.909 -17.220 1.00 80.94 97 LEU A O 1
ATOM 729 N N . MET A 1 98 ? -7.156 4.698 -16.160 1.00 74.75 98 MET A N 1
ATOM 730 C CA . MET A 1 98 ? -6.812 3.411 -16.783 1.00 74.75 98 MET A CA 1
ATOM 731 C C . MET A 1 98 ? -6.665 3.452 -18.317 1.00 74.75 98 MET A C 1
ATOM 733 O O . MET A 1 98 ? -5.661 2.927 -18.804 1.00 74.75 98 MET A O 1
ATOM 737 N N . PRO A 1 99 ? -7.557 4.097 -19.103 1.00 75.69 99 PRO A N 1
ATOM 738 C CA . PRO A 1 99 ? -7.413 4.143 -20.562 1.00 75.69 99 PRO A CA 1
ATOM 739 C C . PRO A 1 99 ? -6.103 4.791 -21.029 1.00 75.69 99 PRO A C 1
ATOM 741 O O . PRO A 1 99 ? -5.589 4.434 -22.083 1.00 75.69 99 PRO A O 1
ATOM 744 N N . TRP A 1 100 ? -5.549 5.713 -20.234 1.00 73.56 100 TRP A N 1
ATOM 745 C CA . TRP A 1 100 ? -4.298 6.412 -20.533 1.00 73.56 100 TRP A CA 1
ATOM 746 C C . TRP A 1 100 ? -3.072 5.589 -20.116 1.00 73.56 100 TRP A C 1
ATOM 748 O O . TRP A 1 100 ? -2.020 5.674 -20.745 1.00 73.56 100 TRP A O 1
ATOM 758 N N . ILE A 1 101 ? -3.200 4.774 -19.066 1.00 72.19 101 ILE A N 1
ATOM 759 C CA . ILE A 1 101 ? -2.118 3.931 -18.535 1.00 72.19 101 ILE A CA 1
ATOM 760 C C . ILE A 1 101 ? -1.898 2.698 -19.422 1.00 72.19 101 ILE A C 1
ATOM 762 O O . ILE A 1 101 ? -0.757 2.344 -19.723 1.00 72.19 101 ILE A O 1
ATOM 766 N N . VAL A 1 102 ? -2.979 2.061 -19.886 1.00 69.12 102 VAL A N 1
ATOM 767 C CA . VAL A 1 102 ? -2.912 0.844 -20.718 1.00 69.12 102 VAL A CA 1
ATOM 768 C C . VAL A 1 102 ? -2.243 1.108 -22.076 1.00 69.12 102 VAL A C 1
ATOM 770 O O . VAL A 1 102 ? -1.565 0.222 -22.596 1.00 69.12 102 VAL A O 1
ATOM 773 N N . SER A 1 103 ? -2.366 2.323 -22.622 1.00 64.50 103 SER A N 1
ATOM 774 C CA . SER A 1 103 ? -1.789 2.712 -23.920 1.00 64.50 103 SER A CA 1
ATOM 775 C C . SER A 1 103 ? -0.271 2.942 -23.928 1.00 64.50 103 SER A C 1
ATOM 777 O O . SER A 1 103 ? 0.307 3.102 -25.000 1.00 64.50 103 SER A O 1
ATOM 779 N N . ILE A 1 104 ? 0.392 2.978 -22.769 1.00 63.81 104 ILE A N 1
ATOM 780 C CA . ILE A 1 104 ? 1.848 3.186 -22.671 1.00 63.81 104 ILE A CA 1
ATOM 781 C C . ILE A 1 104 ? 2.566 1.859 -22.977 1.00 63.81 104 ILE A C 1
ATOM 783 O O . ILE A 1 104 ? 2.065 0.806 -22.601 1.00 63.81 104 ILE A O 1
ATOM 787 N N . ASP A 1 105 ? 3.737 1.850 -23.617 1.00 63.75 105 ASP A N 1
ATOM 788 C CA . ASP A 1 105 ? 4.497 0.610 -23.884 1.00 63.75 105 ASP A CA 1
ATOM 789 C C . ASP A 1 105 ? 4.942 -0.088 -22.572 1.00 63.75 105 ASP A C 1
ATOM 791 O O . ASP A 1 105 ? 5.245 0.575 -21.575 1.00 63.75 105 ASP A O 1
ATOM 795 N N . LYS A 1 106 ? 4.946 -1.430 -22.538 1.00 62.97 106 LYS A N 1
ATOM 796 C CA . LYS A 1 106 ? 5.237 -2.260 -21.344 1.00 62.97 106 LYS A CA 1
ATOM 797 C C . LYS A 1 106 ? 6.661 -2.074 -20.814 1.00 62.97 106 LYS A C 1
ATOM 799 O O . LYS A 1 106 ? 6.918 -2.353 -19.645 1.00 62.97 106 LYS A O 1
ATOM 804 N N . THR A 1 107 ? 7.573 -1.643 -21.676 1.00 56.72 107 THR A N 1
ATOM 805 C CA . THR A 1 107 ? 9.013 -1.881 -21.530 1.00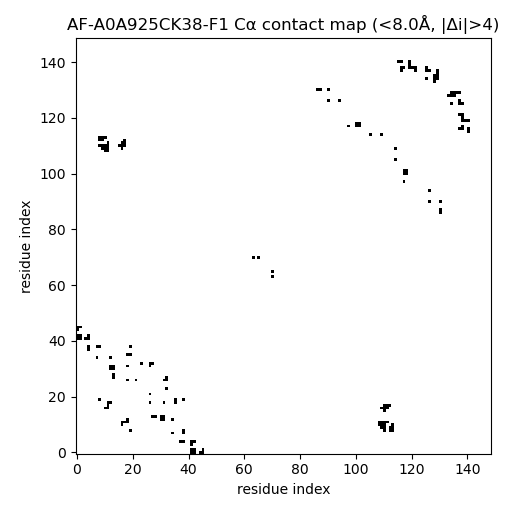 56.72 107 THR A CA 1
ATOM 806 C C . THR A 1 107 ? 9.814 -0.682 -21.036 1.00 56.72 107 THR A C 1
ATOM 808 O O . THR A 1 107 ? 10.945 -0.868 -20.602 1.00 56.72 107 THR A O 1
ATOM 811 N N . VAL A 1 108 ? 9.267 0.537 -21.067 1.00 62.53 108 VAL A N 1
ATOM 812 C CA . VAL A 1 108 ? 10.128 1.727 -20.950 1.00 62.53 108 VAL A CA 1
ATOM 813 C C . VAL A 1 108 ? 10.341 2.187 -19.501 1.00 62.53 108 VAL A C 1
ATOM 815 O O . VAL A 1 108 ? 11.419 2.683 -19.204 1.00 62.53 108 VAL A O 1
ATOM 818 N N . LEU A 1 109 ? 9.369 2.033 -18.583 1.00 68.12 109 LEU A N 1
ATOM 819 C CA . LEU A 1 109 ? 9.473 2.620 -17.225 1.00 68.12 109 LEU A CA 1
ATOM 820 C C . LEU A 1 109 ? 8.795 1.842 -16.077 1.00 68.12 109 LEU A C 1
ATOM 822 O O . LEU A 1 109 ? 9.057 2.145 -14.915 1.00 68.12 109 LEU A O 1
ATOM 826 N N . GLY A 1 110 ? 7.909 0.882 -16.360 1.00 72.69 110 GLY A N 1
ATOM 827 C CA . GLY A 1 110 ? 7.074 0.238 -15.335 1.00 72.69 110 GLY A CA 1
ATOM 828 C C . GLY A 1 110 ? 7.725 -0.986 -14.689 1.00 72.69 110 GLY A C 1
ATOM 829 O O . GLY A 1 110 ? 8.284 -1.834 -15.383 1.00 72.69 110 GLY A O 1
ATOM 830 N N . SER A 1 111 ? 7.601 -1.111 -13.370 1.00 77.94 111 SER A N 1
ATOM 831 C CA . SER A 1 111 ? 7.986 -2.320 -12.638 1.00 77.94 111 SER A CA 1
ATOM 832 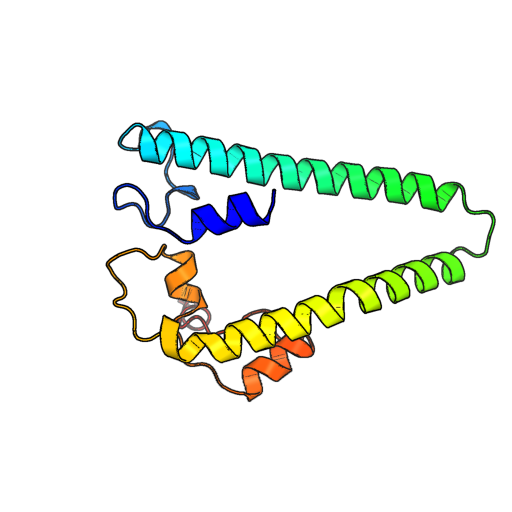C C . SER A 1 111 ? 7.075 -3.512 -12.963 1.00 77.94 111 SER A C 1
ATOM 834 O O . SER A 1 111 ? 5.977 -3.347 -13.508 1.00 77.94 111 SER A O 1
ATOM 836 N N . GLU A 1 112 ? 7.496 -4.730 -12.607 1.00 79.00 112 GLU A N 1
ATOM 837 C CA . GLU A 1 112 ? 6.681 -5.937 -12.830 1.00 79.00 112 GLU A CA 1
ATOM 838 C C . GLU A 1 112 ? 5.341 -5.849 -12.086 1.00 79.00 112 GLU A C 1
ATOM 840 O O . GLU A 1 112 ? 4.283 -6.108 -12.656 1.00 79.00 112 GLU A O 1
ATOM 845 N N . TRP A 1 113 ? 5.380 -5.389 -10.833 1.00 76.25 113 TRP A N 1
ATOM 846 C CA . TRP A 1 113 ? 4.198 -5.179 -10.000 1.00 76.25 113 TRP A CA 1
ATOM 847 C C . TRP A 1 113 ? 3.198 -4.209 -10.645 1.00 76.25 113 TRP A C 1
ATOM 849 O O . TRP A 1 113 ? 2.005 -4.508 -10.731 1.00 76.25 113 TRP A O 1
ATOM 859 N N . PHE A 1 114 ? 3.679 -3.065 -11.143 1.00 77.44 114 PHE A N 1
ATOM 860 C CA . PHE A 1 114 ? 2.819 -2.056 -11.763 1.00 77.44 114 PHE A CA 1
ATOM 861 C C . PHE A 1 114 ? 2.193 -2.585 -13.057 1.00 77.44 114 PHE A C 1
ATOM 863 O O . PHE A 1 114 ? 0.982 -2.480 -13.267 1.00 77.44 114 PHE A O 1
ATOM 870 N N . ASN A 1 115 ? 3.010 -3.216 -13.900 1.00 77.25 115 ASN A N 1
ATOM 871 C CA . ASN A 1 115 ? 2.549 -3.804 -15.150 1.00 77.25 115 ASN A CA 1
ATOM 872 C C . ASN A 1 115 ? 1.553 -4.952 -14.920 1.00 77.25 115 ASN A C 1
ATOM 874 O O . ASN A 1 115 ? 0.607 -5.081 -15.695 1.00 77.25 115 ASN A O 1
ATOM 878 N N . SER A 1 116 ? 1.720 -5.749 -13.861 1.00 72.19 116 SER A N 1
ATOM 879 C CA . SER A 1 116 ? 0.800 -6.842 -13.530 1.00 72.19 116 SER A CA 1
ATOM 880 C C . SER A 1 116 ? -0.572 -6.352 -13.061 1.00 72.19 116 SER A C 1
ATOM 882 O O . SER A 1 116 ? -1.563 -7.032 -13.316 1.00 72.19 116 SER A O 1
ATOM 884 N N . LEU A 1 117 ? -0.652 -5.221 -12.358 1.00 71.50 117 LEU A N 1
ATOM 885 C CA . LEU A 1 117 ? -1.910 -4.750 -11.767 1.00 71.50 117 LEU A CA 1
ATOM 886 C C . LEU A 1 117 ? -2.714 -3.848 -12.708 1.00 71.50 117 LEU A C 1
ATOM 888 O O . LEU A 1 117 ? -3.932 -3.992 -12.812 1.00 71.50 117 LEU A O 1
ATOM 892 N N . TYR A 1 118 ? -2.048 -2.938 -13.419 1.00 70.81 118 TYR A N 1
ATOM 893 C CA . TYR A 1 118 ? -2.723 -1.853 -14.141 1.00 70.81 118 TYR A CA 1
ATOM 894 C C . TYR A 1 118 ? -2.932 -2.112 -15.643 1.00 70.81 118 TYR A C 1
ATOM 896 O O . TYR A 1 118 ? -3.419 -1.228 -16.342 1.00 70.81 118 TYR A O 1
ATOM 904 N N . ARG A 1 119 ? -2.576 -3.294 -16.175 1.00 67.88 119 ARG A N 1
ATOM 905 C CA . ARG A 1 119 ? -2.646 -3.563 -17.632 1.00 67.88 119 ARG A CA 1
ATOM 906 C C . ARG A 1 119 ? -3.637 -4.618 -18.111 1.00 67.88 119 ARG A C 1
ATOM 908 O O . ARG A 1 119 ? -3.852 -4.689 -19.317 1.00 67.88 119 ARG A O 1
ATOM 915 N N . ALA A 1 120 ? -4.225 -5.439 -17.249 1.00 64.06 120 ALA A N 1
ATOM 916 C CA . ALA A 1 120 ? -5.312 -6.316 -17.687 1.00 64.06 120 ALA A CA 1
ATOM 917 C C . ALA A 1 120 ? -6.640 -5.536 -17.815 1.00 64.06 120 ALA A C 1
ATOM 919 O O . ALA A 1 120 ? -6.804 -4.444 -17.258 1.00 64.06 120 ALA A O 1
ATOM 920 N N . THR A 1 121 ? -7.531 -6.043 -18.664 1.00 61.28 121 THR A N 1
ATOM 921 C CA . THR A 1 121 ? -8.762 -5.364 -19.081 1.00 61.28 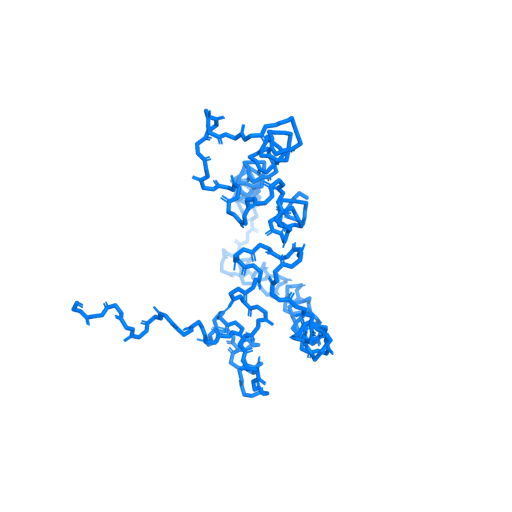121 THR A CA 1
ATOM 922 C C . THR A 1 121 ? -9.730 -5.214 -17.916 1.00 61.28 121 THR A C 1
ATOM 924 O O . THR A 1 121 ? -10.086 -6.194 -17.274 1.00 61.28 121 THR A O 1
ATOM 927 N N . PHE A 1 122 ? -10.174 -3.983 -17.685 1.00 65.56 122 PHE A N 1
ATOM 928 C CA . PHE A 1 122 ? -11.001 -3.602 -16.549 1.00 65.56 122 PHE A CA 1
ATOM 929 C C . PHE A 1 122 ? -12.472 -3.440 -16.952 1.00 65.56 122 PHE A C 1
ATOM 931 O O . PHE A 1 122 ? -12.783 -2.662 -17.860 1.00 65.56 122 PHE A O 1
ATOM 938 N N . GLY A 1 123 ? -13.375 -4.145 -16.267 1.00 71.00 123 GLY A N 1
ATOM 939 C CA . GLY A 1 123 ? -14.819 -3.963 -16.386 1.00 71.00 123 GLY A CA 1
ATOM 940 C C . GLY A 1 123 ? -15.405 -3.115 -15.252 1.00 71.00 123 GLY A C 1
ATOM 941 O O . GLY A 1 123 ? -14.925 -3.114 -14.124 1.00 71.00 123 GLY A O 1
ATOM 942 N N . ILE A 1 124 ? -16.524 -2.432 -15.517 1.00 73.19 124 ILE A N 1
ATOM 943 C CA . ILE A 1 124 ? -17.286 -1.695 -14.484 1.00 73.19 124 ILE A CA 1
ATOM 944 C C . ILE A 1 124 ? -17.810 -2.629 -13.378 1.00 73.19 124 ILE A C 1
ATOM 946 O O . ILE A 1 124 ? -17.963 -2.203 -12.236 1.00 73.19 124 ILE A O 1
ATOM 950 N N . ALA A 1 125 ? -18.055 -3.902 -13.698 1.00 76.06 125 ALA A N 1
ATOM 951 C CA . ALA A 1 125 ? -18.427 -4.915 -12.713 1.00 76.06 125 ALA A CA 1
ATOM 952 C C . ALA A 1 125 ? -17.304 -5.160 -11.686 1.00 76.06 125 ALA A C 1
ATOM 954 O O . ALA A 1 125 ? -17.580 -5.226 -10.490 1.00 76.06 125 ALA A O 1
ATOM 955 N N . ASP A 1 126 ? -16.041 -5.186 -12.125 1.00 75.06 126 ASP A N 1
ATOM 956 C CA . ASP A 1 126 ? -14.889 -5.373 -11.236 1.00 75.06 126 ASP A CA 1
ATOM 957 C C . ASP A 1 126 ? -14.695 -4.171 -10.298 1.00 75.06 126 ASP A C 1
ATOM 959 O O . ASP A 1 126 ? -14.277 -4.338 -9.150 1.00 75.06 126 ASP A O 1
ATOM 963 N N . LEU A 1 127 ? -15.059 -2.957 -10.737 1.00 76.19 127 LEU A N 1
ATOM 964 C CA . LEU A 1 127 ? -15.064 -1.768 -9.876 1.00 76.19 127 LEU A CA 1
ATOM 965 C C . LEU A 1 127 ? -16.001 -1.955 -8.680 1.00 76.19 127 LEU A C 1
ATOM 967 O O . LEU A 1 127 ? -15.620 -1.656 -7.550 1.00 76.19 127 LEU A O 1
ATOM 971 N N . TRP A 1 128 ? -17.216 -2.451 -8.920 1.00 79.62 128 TRP A N 1
ATOM 972 C CA . TRP A 1 128 ? -18.210 -2.653 -7.866 1.00 79.62 128 TRP A CA 1
ATOM 973 C C . TRP A 1 128 ? -17.833 -3.790 -6.918 1.00 79.62 128 TRP A C 1
ATOM 975 O O . TRP A 1 128 ? -17.991 -3.627 -5.706 1.00 79.62 128 TRP A O 1
ATOM 985 N N . ASP A 1 129 ? -17.249 -4.874 -7.433 1.00 80.19 129 ASP A N 1
ATOM 986 C CA . ASP A 1 129 ? -16.686 -5.948 -6.605 1.00 80.19 129 ASP A CA 1
ATOM 987 C C . ASP A 1 129 ? -15.591 -5.419 -5.657 1.00 80.19 129 ASP A C 1
ATOM 989 O O . ASP A 1 129 ? -15.524 -5.833 -4.496 1.00 80.19 129 ASP A O 1
ATOM 993 N N . ASN A 1 130 ? -14.771 -4.466 -6.117 1.00 78.56 130 ASN A N 1
ATOM 994 C CA . ASN A 1 130 ? -13.730 -3.821 -5.310 1.00 78.56 130 ASN A CA 1
ATOM 995 C C . ASN A 1 130 ? -14.288 -2.801 -4.307 1.00 78.56 130 ASN A C 1
ATOM 997 O O . ASN A 1 130 ? -13.840 -2.759 -3.159 1.00 78.56 130 ASN A O 1
ATOM 1001 N N . VAL A 1 131 ? -15.291 -2.006 -4.695 1.00 80.94 131 VAL A N 1
ATOM 1002 C CA . VAL A 1 131 ? -15.974 -1.073 -3.777 1.00 80.94 131 VAL A CA 1
ATOM 1003 C C . VAL A 1 131 ? -16.614 -1.839 -2.622 1.00 80.94 131 VAL A C 1
ATOM 1005 O O . VAL A 1 131 ? -16.474 -1.436 -1.469 1.00 80.94 131 VAL A O 1
ATOM 1008 N N . LEU A 1 132 ? -17.267 -2.964 -2.915 1.00 82.88 132 LEU A N 1
ATOM 1009 C CA . LEU A 1 132 ? -17.902 -3.820 -1.913 1.00 82.88 132 LEU A CA 1
ATOM 1010 C C . LEU A 1 132 ? -16.906 -4.713 -1.155 1.00 82.88 132 LEU A C 1
ATOM 1012 O O . LEU A 1 132 ? -17.328 -5.467 -0.280 1.00 82.88 132 LEU A O 1
ATOM 1016 N N . LEU A 1 133 ? -15.604 -4.620 -1.459 1.00 75.88 133 LEU A N 1
ATOM 1017 C CA . LEU A 1 133 ? -14.539 -5.462 -0.899 1.00 75.88 133 LEU A CA 1
ATOM 1018 C C . LEU A 1 133 ? -14.798 -6.972 -1.075 1.00 75.88 133 LEU A C 1
ATOM 1020 O O . LEU A 1 133 ? -14.280 -7.786 -0.313 1.00 75.88 133 LEU A O 1
ATOM 1024 N N . VAL A 1 134 ? -15.592 -7.353 -2.080 1.00 79.00 134 VAL A N 1
ATOM 1025 C CA . VAL A 1 134 ? -15.845 -8.754 -2.458 1.00 79.00 134 VAL A CA 1
ATOM 1026 C C . VAL A 1 134 ? -14.603 -9.339 -3.122 1.00 79.00 134 VAL A C 1
ATOM 1028 O O . VAL A 1 134 ? -14.254 -10.498 -2.896 1.00 79.00 134 VAL A O 1
ATOM 1031 N N . LYS A 1 135 ? -13.904 -8.516 -3.906 1.00 73.19 135 LYS A N 1
ATOM 1032 C CA . LYS A 1 135 ? -12.579 -8.805 -4.453 1.00 73.19 135 LYS A CA 1
ATOM 1033 C C . LYS A 1 135 ? -11.659 -7.641 -4.118 1.00 73.19 135 LYS A C 1
ATOM 1035 O O . LYS A 1 135 ? -12.069 -6.492 -4.191 1.00 73.19 135 LYS A O 1
ATOM 1040 N N . THR A 1 136 ? -10.424 -7.937 -3.735 1.00 65.56 136 THR A N 1
ATOM 1041 C CA . THR A 1 136 ? -9.387 -6.919 -3.486 1.00 65.56 136 THR A CA 1
ATOM 1042 C C . THR A 1 136 ? -8.495 -6.679 -4.697 1.00 65.56 136 THR A C 1
ATOM 1044 O O . THR A 1 136 ? -7.673 -5.766 -4.690 1.00 65.56 136 THR A O 1
ATOM 1047 N N . ASP A 1 137 ? -8.635 -7.523 -5.717 1.00 61.97 137 ASP A N 1
ATOM 1048 C CA . ASP A 1 137 ? -7.867 -7.430 -6.942 1.00 61.97 137 ASP A CA 1
ATOM 1049 C C . ASP A 1 137 ? -8.635 -6.526 -7.914 1.00 61.97 137 ASP A C 1
ATOM 1051 O O . ASP A 1 137 ? -9.748 -6.842 -8.338 1.00 61.97 137 ASP A O 1
ATOM 1055 N N . MET A 1 138 ? -8.037 -5.388 -8.284 1.00 56.22 138 MET A N 1
ATOM 1056 C CA . MET A 1 138 ? -8.601 -4.486 -9.304 1.00 56.22 138 MET A CA 1
ATOM 1057 C C . MET A 1 138 ? -8.611 -5.119 -10.702 1.00 56.22 138 MET A C 1
ATOM 1059 O O . MET A 1 138 ? -9.199 -4.563 -11.626 1.00 56.22 138 MET A O 1
ATOM 1063 N N . ASN A 1 139 ? -7.931 -6.254 -10.867 1.00 60.41 139 ASN A N 1
ATOM 1064 C CA . ASN A 1 139 ? -7.715 -6.904 -12.142 1.00 60.41 139 ASN A CA 1
ATOM 1065 C C . ASN A 1 139 ? -7.512 -8.406 -11.966 1.00 60.41 139 ASN A C 1
ATOM 1067 O O . ASN A 1 139 ? -6.845 -8.828 -11.020 1.00 60.41 139 ASN A O 1
ATOM 1071 N N . GLN A 1 140 ? -8.007 -9.215 -12.900 1.00 55.62 140 GLN A N 1
ATOM 1072 C CA . GLN A 1 140 ? -7.624 -10.622 -12.944 1.00 55.62 140 GLN A CA 1
ATOM 1073 C C . GLN A 1 140 ? -6.182 -10.708 -13.443 1.00 55.62 140 GLN A C 1
ATOM 1075 O O . GLN A 1 140 ? -5.909 -10.502 -14.623 1.00 55.62 140 GLN A O 1
ATOM 1080 N N . SER A 1 141 ? -5.244 -11.014 -12.545 1.00 46.72 141 SER A N 1
ATOM 1081 C CA . SER A 1 141 ? -3.936 -11.518 -12.962 1.00 46.72 141 SER A CA 1
ATOM 1082 C C . SER A 1 141 ? -4.176 -12.801 -13.773 1.00 46.72 141 SER A C 1
ATOM 1084 O O . SER A 1 141 ? -4.765 -13.740 -13.219 1.00 46.72 141 SER A O 1
ATOM 1086 N N . PRO A 1 142 ? -3.762 -12.882 -15.054 1.00 43.84 142 PRO A N 1
ATOM 1087 C CA . PRO A 1 142 ? -3.859 -14.108 -15.840 1.00 43.84 142 PRO A CA 1
ATOM 1088 C C . PRO A 1 142 ? -2.796 -15.117 -15.376 1.00 43.84 142 PRO A C 1
ATOM 1090 O O . PRO A 1 142 ? -1.888 -15.474 -16.115 1.00 43.84 142 PRO A O 1
ATOM 1093 N N . GLY A 1 143 ? -2.869 -15.532 -14.110 1.00 45.78 143 GLY A N 1
ATOM 1094 C CA . GLY A 1 143 ? -1.853 -16.377 -13.485 1.00 45.78 143 GLY A CA 1
ATOM 1095 C C . GLY A 1 143 ? -2.253 -17.060 -12.178 1.00 45.78 143 GLY A C 1
ATOM 1096 O O . GLY A 1 143 ? -1.439 -17.785 -11.618 1.00 45.78 143 GLY A O 1
ATOM 1097 N N . ARG A 1 144 ? -3.484 -16.888 -11.668 1.00 40.25 144 ARG A N 1
ATOM 1098 C CA . ARG A 1 144 ? -3.924 -17.596 -10.444 1.00 40.25 144 ARG A CA 1
ATOM 1099 C C . ARG A 1 144 ? -4.802 -18.826 -10.691 1.00 40.25 144 ARG A C 1
ATOM 1101 O O . ARG A 1 144 ? -5.097 -19.544 -9.743 1.00 40.25 144 ARG A O 1
ATOM 1108 N N . SER A 1 145 ? -5.181 -19.097 -11.941 1.00 38.72 145 SER A N 1
ATOM 1109 C CA . SER A 1 145 ? -5.928 -20.301 -12.336 1.00 38.72 145 SER A CA 1
ATOM 1110 C C . SER A 1 145 ? -5.070 -21.400 -12.977 1.00 38.72 145 SER A C 1
ATOM 1112 O O . SER A 1 145 ? -5.601 -22.474 -13.231 1.00 38.72 145 SER A O 1
ATOM 1114 N N . GLU A 1 146 ? -3.772 -21.173 -13.215 1.00 37.00 146 GLU A N 1
ATOM 1115 C CA . GLU A 1 146 ? -2.902 -22.124 -13.939 1.00 37.00 146 GLU A CA 1
ATOM 1116 C C . GLU A 1 146 ? -1.793 -22.769 -13.088 1.00 37.00 146 GLU A C 1
ATOM 1118 O O . GLU A 1 146 ? -0.980 -23.517 -13.610 1.00 37.00 146 GLU A O 1
ATOM 1123 N N . LEU A 1 147 ? -1.775 -22.566 -11.765 1.00 36.44 147 LEU A N 1
ATOM 1124 C CA . LEU A 1 147 ? -0.880 -23.308 -10.858 1.00 36.44 147 LEU A CA 1
ATOM 1125 C C . LEU A 1 147 ? -1.596 -24.495 -10.201 1.00 36.44 147 LEU A C 1
ATOM 1127 O O . LEU A 1 147 ? -1.577 -24.655 -8.981 1.00 36.44 147 LEU A O 1
ATOM 1131 N N . ASN A 1 148 ? -2.236 -25.321 -11.027 1.00 32.94 148 ASN A N 1
ATOM 1132 C CA . ASN A 1 148 ? -2.515 -26.713 -10.696 1.00 32.94 148 ASN A CA 1
ATOM 1133 C C . ASN A 1 148 ? -1.861 -27.580 -11.781 1.00 32.94 148 ASN A C 1
ATOM 1135 O O . ASN A 1 148 ? -2.273 -27.499 -12.937 1.00 32.94 148 ASN A O 1
ATOM 1139 N N . TYR A 1 149 ? -0.914 -28.412 -11.325 1.00 35.44 149 TYR A N 1
ATOM 1140 C CA . TYR A 1 149 ? -0.025 -29.359 -12.024 1.00 35.44 149 TYR A CA 1
ATOM 1141 C C . TYR A 1 149 ? 1.328 -28.813 -12.486 1.00 35.44 149 TYR A C 1
ATOM 1143 O O . TYR A 1 149 ? 1.399 -28.122 -13.521 1.00 35.44 149 TYR A O 1
#

Sequence (149 aa):
MVAGGHSLMVFAVDGLPTLWNVPFAEVPGIESLATKALLVLFNGAVTLFFVISGFVLGLSLDRVKGGLISTYLTFVIRRAFRVYPALILSLLAVGALMPWIVSIDKTVLGSEWFNSLYRATFGIADLWDNVLLVKTDMNQSPGRSELNY

pLDDT: mean 75.85, std 12.18, range [32.94, 89.88]

Secondary structure (DSSP, 8-state):
-HHHHHHHTSB-BTTBTTTTTS-GGG--SHHHHHHHHHHHHHHHHHHHHHHHHHHHHHHHHHT--S-HHHHHHHHHHHHHHHHHHHHHHHHHHHHHHHHHHHTS-TTSSB-HHHHHHHSSPPPHHHHHHHHTTS---SS--TTSSS---

Foldseek 3Di:
DVCQLVVLLFWDDPQALCLQPDDLVPQPDDRSNVSNVSNCVVVVVVVVCVVVVVVVVVVVLVPDPDDSVVVVVVVVVVVCVVVLVVQLVVLVVLVVCLVVVQPDDPRDIGHPVNCQQRHADADPVLSVCCSVVVDVRRHPRPPPVPPDD